Protein AF-A0A257USA6-F1 (afdb_monomer_lite)

Secondary structure (DSSP, 8-state):
------SSTT-HHHHHHHHHHHHHHHHHHHHHHHHHHHHHHHHHHHHH-B-S--SS---TTPPP-BGGGSHHHHHHHHHHHHHHHHHHHHHHHHHHHHHHHHH--HHHHHHHHHHHHHHHHHHHHHHHHHHHHHHHHHHHHHGGG-

Structure (mmCIF, N/CA/C/O backbone):
data_AF-A0A257USA6-F1
#
_entry.id   AF-A0A257USA6-F1
#
loop_
_atom_site.group_PDB
_atom_site.id
_atom_site.type_symbol
_atom_site.label_atom_id
_atom_site.label_alt_id
_atom_site.label_comp_id
_atom_site.label_asym_id
_atom_site.label_entity_id
_atom_site.label_seq_id
_atom_site.pdbx_PDB_ins_code
_atom_site.Cartn_x
_atom_site.Cartn_y
_atom_site.Cartn_z
_atom_site.occupancy
_atom_site.B_iso_or_equiv
_atom_site.auth_seq_id
_atom_site.auth_comp_id
_atom_site.auth_asym_id
_atom_site.auth_atom_id
_atom_site.pdbx_PDB_model_num
ATOM 1 N N . CYS A 1 1 ? -28.260 -26.021 10.332 1.00 75.88 1 CYS A N 1
ATOM 2 C CA . CYS A 1 1 ? -27.329 -25.059 10.956 1.00 75.88 1 CYS A CA 1
ATOM 3 C C . CYS A 1 1 ? -27.812 -24.714 12.358 1.00 75.88 1 CYS A C 1
ATOM 5 O O . CYS A 1 1 ? -28.991 -24.425 12.505 1.00 75.88 1 CYS A O 1
ATOM 7 N N . GLN A 1 2 ? -26.929 -24.757 13.358 1.00 87.50 2 GLN A N 1
ATOM 8 C CA . GLN A 1 2 ? -27.150 -24.184 14.693 1.00 87.50 2 GLN A CA 1
ATOM 9 C C . GLN A 1 2 ? -26.255 -22.948 14.838 1.00 87.50 2 GLN A C 1
ATOM 11 O O . GLN A 1 2 ? -25.133 -22.952 14.335 1.00 87.50 2 GLN A O 1
ATOM 16 N N . GLY A 1 3 ? -26.754 -21.899 15.490 1.00 91.81 3 GLY A N 1
ATOM 17 C CA . GLY A 1 3 ? -26.006 -20.679 15.788 1.00 91.81 3 GLY A CA 1
ATOM 18 C C . GLY A 1 3 ? -26.167 -20.304 17.258 1.00 91.81 3 GLY A C 1
ATOM 19 O O . GLY A 1 3 ? -27.199 -20.602 17.857 1.00 91.81 3 GLY A O 1
ATOM 20 N N . PHE A 1 4 ? -25.149 -19.658 17.825 1.00 92.94 4 PHE A N 1
ATOM 21 C CA . PHE A 1 4 ? -25.131 -19.205 19.216 1.00 92.94 4 PHE A CA 1
ATOM 22 C C . PHE A 1 4 ? -25.060 -17.680 19.268 1.00 92.94 4 PHE A C 1
ATOM 24 O O . PHE A 1 4 ? -24.371 -17.055 18.461 1.00 92.94 4 PHE A O 1
ATOM 31 N N . LEU A 1 5 ? -25.785 -17.082 20.213 1.00 93.06 5 LEU A N 1
ATOM 32 C CA . LEU A 1 5 ? -25.784 -15.638 20.414 1.00 93.06 5 LEU A CA 1
ATOM 33 C C . LEU A 1 5 ? -24.435 -15.193 20.993 1.00 93.06 5 LEU A C 1
ATOM 35 O O . LEU A 1 5 ? -24.033 -15.651 22.061 1.00 93.06 5 LEU A O 1
ATOM 39 N N . LEU A 1 6 ? -23.765 -14.272 20.302 1.00 88.88 6 LEU A N 1
ATOM 40 C CA . LEU A 1 6 ? -22.566 -13.603 20.796 1.00 88.88 6 LEU A CA 1
ATOM 41 C C . LEU A 1 6 ? -22.964 -12.259 21.421 1.00 88.88 6 LEU A C 1
ATOM 43 O O . LEU A 1 6 ? -23.516 -11.395 20.742 1.00 88.88 6 LEU A O 1
ATOM 47 N N . GLY A 1 7 ? -22.681 -12.075 22.711 1.00 88.88 7 GLY A N 1
ATOM 48 C CA . GLY A 1 7 ? -23.026 -10.853 23.440 1.00 88.88 7 GLY A CA 1
ATOM 49 C C . GLY A 1 7 ? -24.508 -10.765 23.822 1.00 88.88 7 GLY A C 1
ATOM 50 O O . GLY A 1 7 ? -25.119 -11.757 24.213 1.00 88.88 7 GLY A O 1
ATOM 51 N N . LYS A 1 8 ? -25.079 -9.554 23.775 1.00 90.44 8 LYS A N 1
ATOM 52 C CA . LYS A 1 8 ? -26.474 -9.296 24.174 1.00 90.44 8 LYS A CA 1
ATOM 53 C C . LYS A 1 8 ? -27.438 -9.446 23.001 1.00 90.44 8 LYS A C 1
ATOM 55 O O . LYS A 1 8 ? -27.099 -9.157 21.852 1.00 90.44 8 LYS A O 1
ATOM 60 N N . GLU A 1 9 ? -28.673 -9.836 23.307 1.00 92.62 9 GLU A N 1
ATOM 61 C CA . GLU A 1 9 ? -29.740 -9.893 22.310 1.00 92.62 9 GLU A CA 1
ATOM 62 C C . GLU A 1 9 ? -29.932 -8.512 21.660 1.00 92.62 9 GLU A C 1
ATOM 64 O O . GLU A 1 9 ? -29.865 -7.483 22.334 1.00 92.62 9 GLU A O 1
ATOM 69 N N . ARG A 1 10 ? -30.143 -8.488 20.336 1.00 88.75 10 ARG A N 1
ATOM 70 C CA . ARG A 1 10 ? -30.323 -7.266 19.522 1.00 88.75 10 ARG A CA 1
ATOM 71 C C . ARG A 1 10 ? -29.112 -6.317 19.475 1.00 88.75 10 ARG A C 1
ATOM 73 O O . ARG A 1 10 ? -29.234 -5.219 18.944 1.00 88.75 10 ARG A O 1
ATOM 80 N N . ALA A 1 11 ? -27.933 -6.744 19.936 1.00 89.06 11 ALA A N 1
ATOM 81 C CA . ALA A 1 11 ? -26.697 -5.949 19.888 1.00 89.06 11 ALA A CA 1
ATOM 82 C C . ALA A 1 11 ? -25.758 -6.297 18.710 1.00 89.06 11 ALA A C 1
ATOM 84 O O . ALA A 1 11 ? -24.621 -5.829 18.666 1.00 89.06 11 ALA A O 1
ATOM 85 N N . GLY A 1 12 ? -26.213 -7.106 17.745 1.00 88.06 12 GLY A N 1
ATOM 86 C CA . GLY A 1 12 ? -25.354 -7.649 16.683 1.00 88.06 12 GLY A CA 1
ATOM 87 C C . GLY A 1 12 ? -24.658 -6.588 15.825 1.00 88.06 12 GLY A C 1
ATOM 88 O O . GLY A 1 12 ? -23.470 -6.713 15.548 1.00 88.06 12 GLY A O 1
ATOM 89 N N . LEU A 1 13 ? -25.361 -5.511 15.457 1.00 86.81 13 LEU A N 1
ATOM 90 C CA . LEU A 1 13 ? -24.789 -4.457 14.612 1.00 86.81 13 LEU A CA 1
ATOM 91 C C . LEU A 1 13 ? -23.628 -3.729 15.309 1.00 86.81 13 LEU A C 1
ATOM 93 O O . LEU A 1 13 ? -22.603 -3.467 14.686 1.00 86.81 13 LEU A O 1
ATOM 97 N N . LEU A 1 14 ? -23.766 -3.455 16.609 1.00 84.25 14 LEU A N 1
ATOM 98 C CA . LEU A 1 14 ? -22.732 -2.792 17.407 1.00 84.25 14 LEU A CA 1
ATOM 99 C C . LEU A 1 14 ? -21.453 -3.642 17.470 1.00 84.25 14 LEU A C 1
ATOM 101 O O . LEU A 1 14 ? -20.355 -3.133 17.257 1.00 84.25 14 LEU A O 1
ATOM 105 N N . LEU A 1 15 ? -21.611 -4.949 17.699 1.00 84.06 15 LEU A N 1
ATOM 106 C CA . LEU A 1 15 ? -20.503 -5.908 17.712 1.00 84.06 15 LEU A CA 1
ATOM 107 C C . LEU A 1 15 ? -19.838 -6.017 16.331 1.00 84.06 15 LEU A C 1
ATOM 109 O O . LEU A 1 15 ? -18.612 -6.030 16.232 1.00 84.06 15 LEU A O 1
ATOM 113 N N . MET A 1 16 ? -20.626 -6.020 15.250 1.00 84.81 16 MET A N 1
ATOM 114 C CA . MET A 1 16 ? -20.086 -6.028 13.886 1.00 84.81 16 MET A CA 1
ATOM 115 C C . MET A 1 16 ? -19.275 -4.771 13.561 1.00 84.81 16 MET A C 1
ATOM 117 O O . MET A 1 16 ? -18.263 -4.874 12.870 1.00 84.81 16 MET A O 1
ATOM 121 N N . PHE A 1 17 ? -19.677 -3.590 14.042 1.00 79.38 17 PHE A N 1
ATOM 122 C CA . PHE A 1 17 ? -18.948 -2.349 13.760 1.00 79.38 17 PHE A CA 1
ATOM 123 C C . PHE A 1 17 ? -17.520 -2.361 14.311 1.00 79.38 17 PHE A C 1
ATOM 125 O O . PHE A 1 17 ? -16.607 -1.900 13.625 1.00 79.38 17 PHE A O 1
ATOM 132 N N . GLN A 1 18 ? -17.309 -2.954 15.489 1.00 77.56 18 GLN A N 1
ATOM 133 C CA . GLN A 1 18 ? -15.966 -3.126 16.051 1.00 77.56 18 GLN A CA 1
ATOM 134 C C . GLN A 1 18 ? -15.089 -3.992 15.140 1.00 77.56 18 GLN A C 1
ATOM 136 O O . GLN A 1 18 ? -13.970 -3.607 14.805 1.00 77.56 18 GLN A O 1
ATOM 141 N N . MET A 1 19 ? -15.626 -5.116 14.657 1.00 83.44 19 MET A N 1
ATOM 142 C CA . MET A 1 19 ? -14.915 -5.991 13.719 1.00 83.44 19 MET A CA 1
ATOM 143 C C . MET A 1 19 ? -14.680 -5.319 12.359 1.00 83.44 19 MET A C 1
ATOM 145 O O . MET A 1 19 ? -13.689 -5.590 11.683 1.00 83.44 19 MET A O 1
ATOM 149 N N . MET A 1 20 ? -15.570 -4.413 11.949 1.00 87.94 20 MET A N 1
ATOM 150 C CA . MET A 1 20 ? -15.490 -3.775 10.641 1.00 87.94 20 MET A CA 1
ATOM 151 C C . MET A 1 20 ? -14.342 -2.779 10.507 1.00 87.94 20 MET A C 1
ATOM 153 O O . MET A 1 20 ? -13.789 -2.662 9.415 1.00 87.94 20 MET A O 1
ATOM 157 N N . ASN A 1 21 ? -13.957 -2.079 11.574 1.00 85.00 21 ASN A N 1
ATOM 158 C CA . ASN A 1 21 ? -12.811 -1.169 11.515 1.00 85.00 21 ASN A CA 1
ATOM 159 C C . ASN A 1 21 ? -11.501 -1.932 11.284 1.00 85.00 21 ASN A C 1
ATOM 161 O O . ASN A 1 21 ? -10.732 -1.554 10.399 1.00 85.00 21 ASN A O 1
ATOM 165 N N . ALA A 1 22 ? -11.308 -3.049 11.993 1.00 86.81 22 ALA A N 1
ATOM 166 C CA . ALA A 1 22 ? -10.176 -3.946 11.773 1.00 86.81 22 ALA A CA 1
ATOM 167 C C . ALA A 1 22 ? -10.186 -4.512 10.344 1.00 86.81 22 ALA A C 1
ATOM 169 O O . ALA A 1 22 ? -9.221 -4.340 9.605 1.00 86.81 22 ALA A O 1
ATOM 170 N N . ALA A 1 23 ? -11.319 -5.063 9.897 1.00 92.44 23 ALA A N 1
ATOM 171 C CA . ALA A 1 23 ? -11.436 -5.631 8.555 1.00 92.44 23 ALA A CA 1
ATOM 172 C C . ALA A 1 23 ? -11.186 -4.598 7.434 1.00 92.44 23 ALA A C 1
ATOM 174 O O . ALA A 1 23 ? -10.564 -4.909 6.420 1.00 92.44 23 ALA A O 1
ATOM 175 N N . ARG A 1 24 ? -11.640 -3.344 7.593 1.00 94.31 24 ARG A N 1
ATOM 176 C CA . ARG A 1 24 ? -11.360 -2.261 6.628 1.00 94.31 24 ARG A CA 1
ATOM 177 C C . ARG A 1 24 ? -9.870 -1.963 6.535 1.00 94.31 24 ARG A C 1
ATOM 179 O O . ARG A 1 24 ? -9.350 -1.812 5.429 1.00 94.31 24 ARG A O 1
ATOM 186 N N . TYR A 1 25 ? -9.208 -1.873 7.683 1.00 95.38 25 TYR A N 1
ATOM 187 C CA . TYR A 1 25 ? -7.776 -1.638 7.744 1.00 95.38 25 TYR A CA 1
ATOM 188 C C . TYR A 1 25 ? -6.994 -2.785 7.098 1.00 95.38 25 TYR A C 1
ATOM 190 O O . TYR A 1 25 ? -6.187 -2.534 6.206 1.00 95.38 25 TYR A O 1
ATOM 198 N N . GLU A 1 26 ? -7.306 -4.033 7.451 1.00 95.44 26 GLU A N 1
ATOM 199 C CA . GLU A 1 26 ? -6.664 -5.226 6.888 1.00 95.44 26 GLU A CA 1
ATOM 200 C C . GLU A 1 26 ? -6.786 -5.290 5.363 1.00 95.44 26 GLU A C 1
ATOM 202 O O . GLU A 1 26 ? -5.787 -5.481 4.671 1.00 95.44 26 GLU A O 1
ATOM 207 N N . VAL A 1 27 ? -7.982 -5.055 4.813 1.00 96.19 27 VAL A N 1
A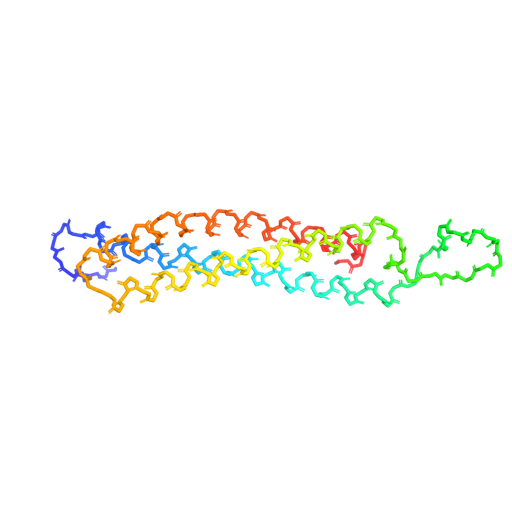TOM 208 C CA . VAL A 1 27 ? -8.190 -5.022 3.354 1.00 96.19 27 VAL A CA 1
ATOM 209 C C . VAL A 1 27 ? -7.390 -3.888 2.699 1.00 96.19 27 VAL A C 1
ATOM 211 O O . VAL A 1 27 ? -6.861 -4.053 1.599 1.00 96.19 27 VAL A O 1
ATOM 214 N N . GLY A 1 28 ? -7.254 -2.737 3.365 1.00 96.88 28 GLY A N 1
ATOM 215 C CA . GLY A 1 28 ? -6.381 -1.656 2.903 1.00 96.88 28 GLY A CA 1
ATOM 216 C C . GLY A 1 28 ? -4.905 -2.071 2.857 1.00 96.88 28 GLY A C 1
ATOM 217 O O . GLY A 1 28 ? -4.223 -1.832 1.860 1.00 96.88 28 GLY A O 1
ATOM 218 N N . VAL A 1 29 ? -4.425 -2.747 3.904 1.00 97.56 29 VAL A N 1
ATOM 219 C CA . VAL A 1 29 ? -3.049 -3.263 3.993 1.00 97.56 29 VAL A CA 1
ATOM 220 C C . VAL A 1 29 ? -2.778 -4.335 2.934 1.00 97.56 29 VAL A C 1
ATOM 222 O O . VAL A 1 29 ? -1.703 -4.337 2.338 1.00 97.56 29 VAL A O 1
ATOM 225 N N . GLN A 1 30 ? -3.748 -5.200 2.630 1.00 97.69 30 GLN A N 1
ATOM 226 C CA . GLN A 1 30 ? -3.633 -6.175 1.538 1.00 97.69 30 GLN A CA 1
ATOM 227 C C . GLN A 1 30 ? -3.416 -5.486 0.183 1.00 97.69 3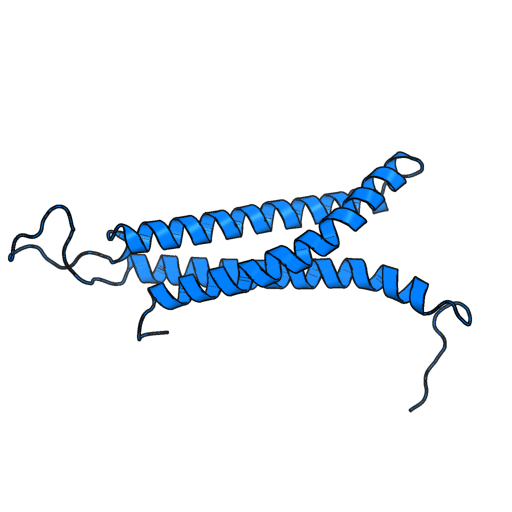0 GLN A C 1
ATOM 229 O O . GLN A 1 30 ? -2.515 -5.874 -0.561 1.00 97.69 30 GLN A O 1
ATOM 234 N N . GLY A 1 31 ? -4.178 -4.423 -0.111 1.00 97.25 31 GLY A N 1
ATOM 235 C CA . GLY A 1 31 ? -3.997 -3.619 -1.326 1.00 97.25 31 GLY A CA 1
ATOM 236 C C . GLY A 1 31 ? -2.593 -3.012 -1.433 1.00 97.25 31 GLY A C 1
ATOM 237 O O . GLY A 1 31 ? -1.948 -3.114 -2.477 1.00 97.25 31 GLY A O 1
ATOM 238 N N . LEU A 1 32 ? -2.075 -2.465 -0.329 1.00 98.06 32 LEU A N 1
ATOM 239 C CA . LEU A 1 32 ? -0.689 -1.991 -0.237 1.00 98.06 32 LEU A CA 1
ATOM 240 C C . LEU A 1 32 ? 0.328 -3.121 -0.478 1.00 98.06 32 LEU A C 1
ATOM 242 O O . LEU A 1 32 ? 1.318 -2.915 -1.182 1.00 98.06 32 LEU A O 1
ATOM 246 N N . GLY A 1 33 ? 0.111 -4.297 0.114 1.00 97.88 33 GLY A N 1
ATOM 247 C CA . GLY A 1 33 ? 1.003 -5.449 -0.025 1.00 97.88 33 GLY A CA 1
ATOM 248 C C . GLY A 1 33 ? 1.153 -5.886 -1.481 1.00 97.88 33 GLY A C 1
ATOM 249 O O . GLY A 1 33 ? 2.275 -6.010 -1.975 1.00 97.88 33 GLY A O 1
ATOM 250 N N . ILE A 1 34 ? 0.027 -6.025 -2.184 1.00 97.50 34 ILE A N 1
ATOM 251 C CA . ILE A 1 34 ? -0.015 -6.391 -3.606 1.00 97.50 34 ILE A CA 1
ATOM 252 C C . ILE A 1 34 ? 0.704 -5.336 -4.457 1.00 97.50 34 ILE A C 1
ATOM 254 O O . ILE A 1 34 ? 1.574 -5.675 -5.259 1.00 97.50 34 ILE A O 1
ATOM 258 N N . ALA A 1 35 ? 0.410 -4.054 -4.233 1.00 98.00 35 ALA A N 1
ATOM 259 C CA . ALA A 1 35 ? 1.037 -2.952 -4.958 1.00 98.00 35 ALA A CA 1
ATOM 260 C C . ALA A 1 35 ? 2.557 -2.907 -4.764 1.00 98.00 35 ALA A C 1
ATOM 262 O O . ALA A 1 35 ? 3.313 -2.707 -5.713 1.00 98.00 35 ALA A O 1
ATOM 263 N N . SER A 1 36 ? 3.017 -3.112 -3.525 1.00 98.19 36 SER A N 1
ATOM 264 C CA . SER A 1 36 ? 4.440 -3.121 -3.197 1.00 98.19 36 SER A CA 1
ATOM 265 C C . SER A 1 36 ? 5.165 -4.280 -3.875 1.00 98.19 36 SER A C 1
ATOM 267 O O . SER A 1 36 ? 6.263 -4.078 -4.390 1.00 98.19 36 SER A O 1
ATOM 269 N N . ALA A 1 37 ? 4.572 -5.476 -3.881 1.00 98.00 37 ALA A N 1
ATOM 270 C CA . ALA A 1 37 ? 5.147 -6.639 -4.549 1.00 98.00 37 ALA A CA 1
ATOM 271 C C . ALA A 1 37 ? 5.212 -6.433 -6.071 1.00 98.00 37 ALA A C 1
ATOM 273 O O . ALA A 1 37 ? 6.267 -6.633 -6.672 1.00 98.00 37 ALA A O 1
ATOM 274 N N . ALA A 1 38 ? 4.122 -5.951 -6.676 1.00 97.25 38 ALA A N 1
ATOM 275 C CA . ALA A 1 38 ? 4.054 -5.670 -8.107 1.00 97.25 38 ALA A CA 1
ATOM 276 C C . ALA A 1 38 ? 5.098 -4.623 -8.534 1.00 97.25 38 ALA A C 1
ATOM 278 O O . ALA A 1 38 ? 5.844 -4.844 -9.485 1.00 97.25 38 ALA A O 1
ATOM 279 N N . HIS A 1 39 ? 5.223 -3.527 -7.778 1.00 97.81 39 HIS A N 1
ATOM 280 C CA . HIS A 1 39 ? 6.235 -2.502 -8.029 1.00 97.81 39 HIS A CA 1
ATOM 281 C C . HIS A 1 39 ? 7.665 -3.060 -7.961 1.00 97.81 39 HIS A C 1
ATOM 283 O O . HIS A 1 39 ? 8.490 -2.758 -8.823 1.00 97.81 39 HIS A O 1
ATOM 289 N N . GLN A 1 40 ? 7.977 -3.876 -6.948 1.00 97.81 40 GLN A N 1
ATOM 290 C CA . GLN A 1 40 ? 9.307 -4.476 -6.802 1.00 97.81 40 GLN A CA 1
ATOM 291 C C . GLN A 1 40 ? 9.634 -5.424 -7.960 1.00 97.81 40 GLN A C 1
ATOM 293 O O . GLN A 1 40 ? 10.749 -5.377 -8.481 1.00 97.81 40 GLN A O 1
ATOM 298 N N . ALA A 1 41 ? 8.664 -6.232 -8.391 1.00 97.00 41 ALA A N 1
ATOM 299 C CA . ALA A 1 41 ? 8.819 -7.118 -9.537 1.00 97.00 41 ALA A CA 1
ATOM 300 C C . ALA A 1 41 ? 9.062 -6.322 -10.831 1.00 97.00 41 ALA A C 1
ATOM 302 O O . ALA A 1 41 ? 10.028 -6.591 -11.546 1.00 97.00 41 ALA A O 1
ATOM 303 N N . ALA A 1 42 ? 8.248 -5.296 -11.097 1.00 97.00 42 ALA A N 1
ATOM 304 C CA . ALA A 1 42 ? 8.399 -4.448 -12.278 1.00 97.00 42 ALA A CA 1
ATOM 305 C C . ALA A 1 42 ? 9.734 -3.686 -12.282 1.00 97.00 42 ALA A C 1
ATOM 307 O O . ALA A 1 42 ? 10.387 -3.569 -13.318 1.00 97.00 42 ALA A O 1
ATOM 308 N N . LEU A 1 43 ? 10.184 -3.204 -11.119 1.00 97.50 43 LEU A N 1
ATOM 309 C CA . LEU A 1 43 ? 11.478 -2.540 -10.976 1.00 97.50 43 LEU A CA 1
ATOM 310 C C . LEU A 1 43 ? 12.648 -3.484 -11.280 1.00 97.50 43 LEU A C 1
ATOM 312 O O . LEU A 1 43 ? 13.609 -3.064 -11.926 1.00 97.50 43 LEU A O 1
ATOM 316 N N . ALA A 1 44 ? 12.588 -4.731 -10.805 1.00 97.25 44 ALA A N 1
ATOM 317 C CA . ALA A 1 44 ? 13.605 -5.737 -11.096 1.00 97.25 44 ALA A CA 1
ATOM 318 C C . ALA A 1 44 ? 13.652 -6.043 -12.600 1.00 97.25 44 ALA A C 1
ATOM 320 O O . ALA A 1 44 ? 14.706 -5.904 -13.220 1.00 97.25 44 ALA A O 1
ATOM 321 N N . TYR A 1 45 ? 12.496 -6.323 -13.207 1.00 96.81 45 TYR A N 1
ATOM 322 C CA . TYR A 1 45 ? 12.390 -6.583 -14.643 1.00 96.81 45 TYR A CA 1
ATOM 323 C C . TYR A 1 45 ? 12.910 -5.417 -15.492 1.00 96.81 45 TYR A C 1
ATOM 325 O O . TYR A 1 45 ? 13.692 -5.615 -16.423 1.00 96.81 45 TYR A O 1
ATOM 333 N N . ALA A 1 46 ? 12.557 -4.179 -15.134 1.00 96.38 46 ALA A N 1
ATOM 334 C CA . ALA A 1 46 ? 12.966 -2.998 -15.885 1.00 96.38 46 ALA A CA 1
ATOM 335 C C . ALA A 1 46 ? 14.485 -2.763 -15.908 1.00 96.38 46 ALA A C 1
ATOM 337 O O . ALA A 1 46 ? 14.994 -2.123 -16.832 1.00 96.38 46 ALA A O 1
ATOM 338 N N . ARG A 1 47 ? 15.210 -3.258 -14.896 1.00 96.00 47 ARG A N 1
ATOM 339 C CA . ARG A 1 47 ? 16.675 -3.159 -14.812 1.00 96.00 47 ARG A CA 1
ATOM 340 C C . ARG A 1 47 ? 17.392 -4.178 -15.689 1.00 96.00 47 ARG A C 1
ATOM 342 O O . ARG A 1 47 ? 18.500 -3.899 -16.133 1.00 96.00 47 ARG A O 1
ATOM 349 N N . GLU A 1 48 ? 16.779 -5.331 -15.927 1.00 95.06 48 GLU A N 1
ATOM 350 C CA . GLU A 1 48 ? 17.398 -6.445 -16.653 1.00 95.06 48 GLU A CA 1
ATOM 351 C C . GLU A 1 48 ? 16.984 -6.483 -18.129 1.00 95.06 48 GLU A C 1
ATOM 353 O O . GLU A 1 48 ? 17.761 -6.892 -18.992 1.00 95.06 48 GLU A O 1
ATOM 358 N N . ARG A 1 49 ? 15.767 -6.031 -18.451 1.00 94.31 49 ARG A N 1
ATOM 359 C CA . ARG A 1 49 ? 15.238 -6.067 -19.814 1.00 94.31 49 ARG A CA 1
ATOM 360 C C . ARG A 1 49 ? 15.919 -5.030 -20.708 1.00 94.31 49 ARG A C 1
ATOM 362 O O . ARG A 1 49 ? 15.673 -3.835 -20.569 1.00 94.31 49 ARG A O 1
ATOM 369 N N . LEU A 1 50 ? 16.699 -5.496 -21.683 1.00 93.56 50 LEU A N 1
ATOM 370 C CA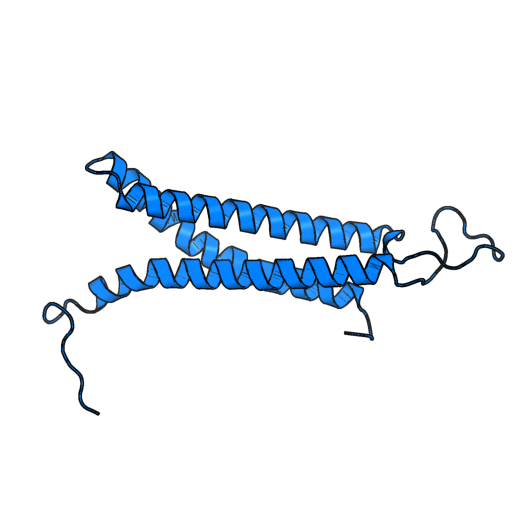 . LEU A 1 50 ? 17.299 -4.671 -22.737 1.00 93.56 50 LEU A CA 1
ATOM 371 C C . LEU A 1 50 ? 16.339 -4.526 -23.926 1.00 93.56 50 LEU A C 1
ATOM 373 O O . LEU A 1 50 ? 15.955 -5.521 -24.540 1.00 93.56 50 LEU A O 1
ATOM 377 N N . GLN A 1 51 ? 15.940 -3.297 -24.262 1.00 91.31 51 GLN A N 1
ATOM 378 C CA . GLN A 1 51 ? 15.085 -3.027 -25.420 1.00 91.31 51 GLN A CA 1
ATOM 379 C C . GLN A 1 51 ? 15.175 -1.570 -25.882 1.00 91.31 51 GLN A C 1
ATOM 381 O O . GLN A 1 51 ? 15.095 -0.628 -25.094 1.00 91.31 51 GLN A O 1
ATOM 386 N N . GLY A 1 52 ? 15.246 -1.386 -27.202 1.00 88.69 52 GLY A N 1
ATOM 387 C CA . GLY A 1 52 ? 15.350 -0.065 -27.820 1.00 88.69 52 GLY A CA 1
ATOM 388 C C . GLY A 1 52 ? 16.719 0.585 -27.609 1.00 88.69 52 GLY A C 1
ATOM 389 O O . GLY A 1 52 ? 17.631 -0.015 -27.049 1.00 88.69 52 GLY A O 1
ATOM 390 N N . ARG A 1 53 ? 16.868 1.818 -28.096 1.00 89.31 53 ARG A N 1
ATOM 391 C CA . ARG A 1 53 ? 18.091 2.624 -27.954 1.00 89.31 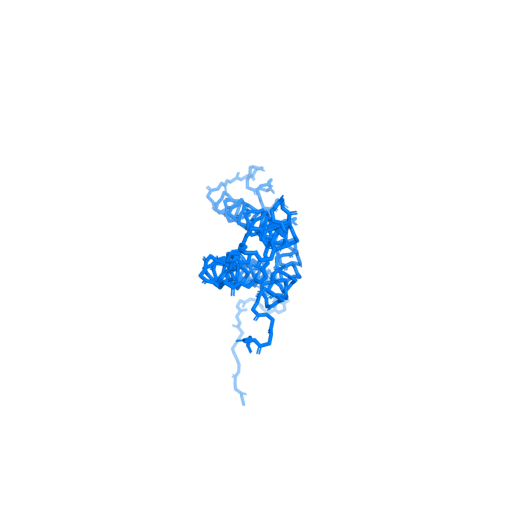53 ARG A CA 1
ATOM 392 C C . ARG A 1 53 ? 17.851 3.780 -26.998 1.00 89.31 53 ARG A C 1
ATOM 394 O O . ARG A 1 53 ? 16.712 4.216 -26.829 1.00 89.31 53 ARG A O 1
ATOM 401 N N . SER A 1 54 ? 18.928 4.303 -26.424 1.00 86.06 54 SER A N 1
ATOM 402 C CA . SER A 1 54 ? 18.860 5.492 -25.578 1.00 86.06 54 SER A CA 1
ATOM 403 C C . SER A 1 54 ? 18.243 6.677 -26.328 1.00 86.06 54 SER A C 1
ATOM 405 O O . SER A 1 54 ? 18.509 6.898 -27.513 1.00 86.06 54 SER A O 1
ATOM 407 N N . MET A 1 55 ? 17.432 7.482 -25.636 1.00 82.19 55 MET A N 1
ATOM 408 C CA . MET A 1 55 ? 16.831 8.670 -26.246 1.00 82.19 55 MET A CA 1
ATOM 409 C C . MET A 1 55 ? 17.858 9.755 -26.579 1.00 82.19 55 MET A C 1
ATOM 411 O O . MET A 1 55 ? 17.622 10.508 -27.525 1.00 82.19 55 MET A O 1
ATOM 415 N N . THR A 1 56 ? 18.965 9.827 -25.832 1.00 83.62 56 THR A N 1
ATOM 416 C CA . THR A 1 56 ? 20.039 10.818 -26.008 1.00 83.62 56 THR A CA 1
ATOM 417 C C . THR A 1 56 ? 21.073 10.402 -27.049 1.00 83.62 56 THR A C 1
ATOM 419 O O . THR A 1 56 ? 21.674 11.274 -27.667 1.00 83.62 56 THR A O 1
ATOM 422 N N . ASN A 1 57 ? 21.257 9.100 -27.291 1.00 77.38 57 ASN A N 1
ATOM 423 C CA . ASN A 1 57 ? 22.155 8.594 -28.327 1.00 77.38 57 ASN A CA 1
ATOM 424 C C . ASN A 1 57 ? 21.452 7.556 -29.216 1.00 77.38 57 ASN A C 1
ATOM 426 O O . ASN A 1 57 ? 21.405 6.361 -28.911 1.00 77.38 57 ASN A O 1
ATOM 430 N N . ARG A 1 58 ? 20.904 8.047 -30.333 1.00 76.69 58 ARG A N 1
ATOM 431 C CA . ARG A 1 58 ? 20.107 7.273 -31.301 1.00 76.69 58 ARG A CA 1
ATOM 432 C C . ARG A 1 58 ? 20.917 6.758 -32.489 1.00 76.69 58 ARG A C 1
ATOM 434 O O . ARG A 1 58 ? 20.321 6.309 -33.472 1.00 76.69 58 ARG A O 1
ATOM 441 N N . GLU A 1 59 ? 22.242 6.855 -32.433 1.00 80.75 59 GLU A N 1
ATOM 442 C CA . GLU A 1 59 ? 23.092 6.398 -33.525 1.00 80.75 59 GLU A CA 1
ATOM 443 C C . GLU A 1 59 ? 22.825 4.919 -33.851 1.00 80.75 59 GLU A C 1
ATOM 445 O O . GLU A 1 59 ? 22.583 4.111 -32.955 1.00 80.75 59 GLU A O 1
ATOM 450 N N . PRO A 1 60 ? 22.870 4.509 -35.129 1.00 72.81 60 PRO A N 1
ATOM 451 C CA . PRO A 1 60 ? 22.579 3.128 -35.508 1.00 72.81 60 PRO A CA 1
ATOM 452 C C . PRO A 1 60 ? 23.497 2.087 -34.853 1.00 72.81 60 PRO A C 1
ATOM 454 O O . PRO A 1 60 ? 23.105 0.926 -34.741 1.00 72.81 60 PRO A O 1
ATOM 457 N N . GLN A 1 61 ? 24.695 2.506 -34.435 1.00 75.19 61 GLN A N 1
ATOM 458 C CA . GLN A 1 61 ? 25.714 1.646 -33.839 1.00 75.19 61 GLN A CA 1
ATOM 459 C C . GLN A 1 61 ? 25.581 1.488 -32.317 1.00 75.19 61 GLN A C 1
ATOM 461 O O . GLN A 1 61 ? 26.284 0.659 -31.742 1.00 75.19 61 GLN A O 1
ATOM 466 N N . THR A 1 62 ? 24.693 2.234 -31.647 1.00 76.62 62 THR A N 1
ATOM 467 C CA . THR A 1 62 ? 24.488 2.045 -30.207 1.00 76.62 62 THR A CA 1
ATOM 468 C C . THR A 1 62 ? 23.694 0.774 -29.918 1.00 76.62 62 THR A C 1
ATOM 470 O O . THR A 1 62 ? 22.696 0.461 -30.580 1.00 76.62 62 THR A O 1
ATOM 473 N N . GLY A 1 63 ? 24.174 0.026 -28.919 1.00 84.81 63 GLY A N 1
ATOM 474 C CA . GLY A 1 63 ? 23.530 -1.182 -28.413 1.00 84.81 63 GLY A CA 1
ATOM 475 C C . GLY A 1 63 ? 22.189 -0.901 -27.732 1.00 84.81 63 GLY A C 1
ATOM 476 O O . GLY A 1 63 ? 21.788 0.249 -27.538 1.00 84.81 63 GLY A O 1
ATOM 477 N N . GLN A 1 64 ? 21.485 -1.975 -27.375 1.00 89.38 64 GLN A N 1
ATOM 478 C CA . GLN A 1 64 ? 20.239 -1.858 -26.625 1.00 89.38 64 GLN A CA 1
ATOM 479 C C . GLN A 1 64 ? 20.503 -1.393 -25.190 1.00 89.38 64 GLN A C 1
ATOM 481 O O . GLN A 1 64 ? 21.495 -1.789 -24.581 1.00 89.38 64 GLN A O 1
ATOM 486 N N . VAL A 1 65 ? 19.595 -0.582 -24.654 1.00 92.62 65 VAL A N 1
ATOM 487 C CA . VAL A 1 65 ? 19.634 -0.118 -23.258 1.00 92.62 65 VAL A CA 1
ATOM 488 C C . VAL A 1 65 ? 18.566 -0.806 -22.421 1.00 92.62 65 VAL A C 1
ATOM 490 O O . VAL A 1 65 ? 17.572 -1.302 -22.960 1.00 92.62 65 VAL A O 1
ATOM 493 N N . ALA A 1 66 ? 18.759 -0.829 -21.102 1.00 94.56 66 ALA A N 1
ATOM 494 C CA . ALA A 1 66 ? 17.743 -1.329 -20.186 1.00 94.56 66 ALA A CA 1
ATOM 495 C C . ALA A 1 66 ? 16.490 -0.448 -20.255 1.00 94.56 66 ALA A C 1
ATOM 497 O O . ALA A 1 66 ? 16.592 0.776 -20.367 1.00 94.56 66 ALA A O 1
ATOM 498 N N . ILE A 1 67 ? 15.298 -1.041 -20.160 1.00 95.19 67 ILE A N 1
ATOM 499 C CA . ILE A 1 67 ? 14.059 -0.270 -20.325 1.00 95.19 67 ILE A CA 1
ATOM 500 C C . ILE A 1 67 ? 13.863 0.783 -19.232 1.00 95.19 67 ILE A C 1
ATOM 502 O O . ILE A 1 67 ? 13.207 1.793 -19.477 1.00 95.19 67 ILE A O 1
ATOM 506 N N . ILE A 1 68 ? 14.494 0.612 -18.064 1.00 95.44 68 ILE A N 1
ATOM 507 C CA . ILE A 1 68 ? 14.548 1.633 -17.010 1.00 95.44 68 ILE A CA 1
ATOM 508 C C . ILE A 1 68 ? 15.243 2.931 -17.450 1.00 95.44 68 ILE A C 1
ATOM 510 O O . ILE A 1 68 ? 15.131 3.934 -16.758 1.00 95.44 68 ILE A O 1
ATOM 514 N N . GLU A 1 69 ? 15.966 2.967 -18.568 1.00 93.06 69 GLU A N 1
ATOM 515 C CA . GLU A 1 69 ? 16.524 4.216 -19.096 1.00 93.06 69 GLU A CA 1
ATOM 516 C C . GLU A 1 69 ? 15.482 5.057 -19.844 1.00 93.06 69 GLU A C 1
ATOM 518 O O . GLU A 1 69 ? 15.652 6.273 -19.975 1.00 93.06 69 GLU A O 1
ATOM 523 N N . HIS A 1 70 ? 14.375 4.450 -20.282 1.00 93.62 70 HIS A N 1
ATOM 524 C CA . HIS A 1 70 ? 13.325 5.162 -21.001 1.00 93.62 70 HIS A CA 1
ATOM 525 C C . HIS A 1 70 ? 12.530 6.072 -20.049 1.00 93.62 70 HIS A C 1
ATOM 527 O O . HIS A 1 70 ? 12.036 5.607 -19.018 1.00 93.62 70 HIS A O 1
ATOM 533 N N . PRO A 1 71 ? 12.348 7.365 -20.384 1.00 94.38 71 PRO A N 1
ATOM 534 C CA . PRO A 1 71 ? 11.634 8.327 -19.548 1.00 94.38 71 PRO A CA 1
ATOM 535 C C . PRO A 1 71 ? 10.239 7.889 -19.103 1.00 94.38 71 PRO A C 1
ATOM 537 O O . PRO A 1 71 ? 9.869 8.156 -17.962 1.00 94.38 71 PRO A O 1
ATOM 540 N N . ASP A 1 72 ? 9.477 7.209 -19.961 1.00 94.25 72 ASP A N 1
ATOM 541 C CA . ASP A 1 72 ? 8.121 6.782 -19.608 1.00 94.25 72 ASP A CA 1
ATOM 542 C C . ASP A 1 72 ? 8.113 5.630 -18.590 1.00 94.25 72 ASP A C 1
ATOM 544 O O . ASP A 1 72 ? 7.395 5.692 -17.593 1.00 94.25 72 ASP A O 1
ATOM 548 N N . VAL A 1 73 ? 9.013 4.651 -18.748 1.00 95.69 73 VAL A N 1
ATOM 549 C CA . VAL A 1 73 ? 9.213 3.568 -17.769 1.00 95.69 73 VAL A CA 1
ATOM 550 C C . VAL A 1 73 ? 9.669 4.140 -16.427 1.00 95.69 73 VAL A C 1
ATOM 552 O O . VAL A 1 73 ? 9.127 3.785 -15.380 1.00 95.69 73 VAL A O 1
ATOM 555 N N . ARG A 1 74 ? 10.613 5.092 -16.434 1.00 95.88 74 ARG A N 1
ATOM 556 C CA . ARG A 1 74 ? 11.050 5.787 -15.209 1.00 95.88 74 ARG A CA 1
ATOM 557 C C . ARG A 1 74 ? 9.909 6.538 -14.546 1.00 95.88 74 ARG A C 1
ATOM 559 O O . ARG A 1 74 ? 9.771 6.466 -13.328 1.00 95.88 74 ARG A O 1
ATOM 566 N N . ARG A 1 75 ? 9.104 7.257 -15.332 1.00 97.06 75 ARG A N 1
ATOM 567 C CA . ARG A 1 75 ? 7.927 7.980 -14.845 1.00 97.06 75 ARG A CA 1
ATOM 568 C C . ARG A 1 75 ? 6.949 7.016 -14.176 1.00 97.06 75 ARG A C 1
ATOM 570 O O . ARG A 1 75 ? 6.549 7.280 -13.046 1.00 97.06 75 ARG A O 1
ATOM 577 N N . SER A 1 76 ? 6.618 5.902 -14.830 1.00 97.06 76 SER A N 1
ATOM 578 C CA . SER A 1 76 ? 5.717 4.883 -14.279 1.00 97.06 76 SER A CA 1
ATOM 579 C C . SER A 1 76 ? 6.263 4.293 -12.974 1.00 97.06 76 SER A C 1
ATOM 581 O O . SER A 1 76 ? 5.583 4.336 -11.949 1.00 97.06 76 SER A O 1
ATOM 583 N N . LEU A 1 77 ? 7.529 3.858 -12.945 1.00 97.62 77 LEU A N 1
ATOM 584 C CA . LEU A 1 77 ? 8.165 3.308 -11.739 1.00 97.62 77 LEU A CA 1
ATOM 585 C C . LEU A 1 77 ? 8.220 4.309 -10.577 1.00 97.62 77 LEU A C 1
ATOM 587 O O . LEU A 1 77 ? 7.999 3.929 -9.426 1.00 97.62 77 LEU A O 1
ATOM 591 N N . LEU A 1 78 ? 8.499 5.586 -10.858 1.00 97.94 78 LEU A N 1
ATOM 592 C CA . LEU A 1 78 ? 8.488 6.643 -9.844 1.00 97.94 78 LEU A CA 1
ATOM 593 C C . LEU A 1 78 ? 7.083 6.860 -9.277 1.00 97.94 78 LEU A C 1
ATOM 595 O O . LEU A 1 78 ? 6.936 6.966 -8.060 1.00 97.94 78 LEU A O 1
ATOM 599 N N . MET A 1 79 ? 6.058 6.873 -10.133 1.00 97.62 79 MET A N 1
ATOM 600 C CA . MET A 1 79 ? 4.666 6.986 -9.695 1.00 97.62 79 MET A CA 1
ATOM 601 C C . MET A 1 79 ? 4.266 5.800 -8.817 1.00 97.62 79 MET A C 1
ATOM 603 O O . MET A 1 79 ? 3.773 6.006 -7.709 1.00 97.62 79 MET A O 1
ATOM 607 N N . GLN A 1 80 ? 4.541 4.569 -9.255 1.00 97.94 80 GLN A N 1
ATOM 608 C CA . GLN A 1 80 ? 4.281 3.360 -8.467 1.00 97.94 80 GLN A CA 1
ATOM 609 C C . GLN A 1 80 ? 4.939 3.437 -7.082 1.00 97.94 80 GLN A C 1
ATOM 611 O O . GLN A 1 80 ? 4.275 3.229 -6.066 1.00 97.94 80 GLN A O 1
ATOM 616 N N . SER A 1 81 ? 6.223 3.809 -7.028 1.00 98.12 81 SER A N 1
ATOM 617 C CA . SER A 1 81 ? 6.967 3.955 -5.774 1.00 98.12 81 SER A CA 1
ATOM 618 C C . SER A 1 81 ? 6.348 5.009 -4.852 1.00 98.12 81 SER A C 1
ATOM 620 O O . SER A 1 81 ? 6.159 4.751 -3.662 1.00 98.12 81 SER A O 1
ATOM 622 N N . ALA A 1 82 ? 5.970 6.171 -5.395 1.00 98.12 82 ALA A N 1
ATOM 623 C CA . ALA A 1 82 ? 5.346 7.246 -4.629 1.00 98.12 82 ALA A CA 1
ATOM 624 C C . ALA A 1 82 ? 4.019 6.803 -3.994 1.00 98.12 82 ALA A C 1
ATOM 626 O O . ALA A 1 82 ? 3.813 7.012 -2.797 1.00 98.12 82 ALA A O 1
ATOM 627 N N . TYR A 1 83 ? 3.147 6.129 -4.753 1.00 98.00 83 TYR A N 1
ATOM 628 C CA . TYR A 1 83 ? 1.885 5.615 -4.212 1.00 98.00 83 TYR A CA 1
ATOM 629 C C . TYR A 1 83 ? 2.103 4.528 -3.165 1.00 98.00 83 TYR A C 1
ATOM 631 O O . TYR A 1 83 ? 1.470 4.575 -2.114 1.00 98.00 83 TYR A O 1
ATOM 639 N N . VAL A 1 84 ? 3.015 3.578 -3.396 1.00 98.19 84 VAL A N 1
ATOM 640 C CA . VAL A 1 84 ? 3.321 2.522 -2.416 1.00 98.19 84 VAL A CA 1
ATOM 641 C C . VAL A 1 84 ? 3.834 3.115 -1.105 1.00 98.19 84 VAL A C 1
ATOM 643 O O . VAL A 1 84 ? 3.389 2.713 -0.029 1.00 98.19 84 VAL A O 1
ATOM 646 N N . GLN A 1 85 ? 4.742 4.090 -1.168 1.00 98.25 85 GLN A N 1
ATOM 647 C CA . GLN A 1 85 ? 5.268 4.751 0.028 1.00 98.25 85 GLN A CA 1
ATOM 648 C C . GLN A 1 85 ? 4.187 5.546 0.765 1.00 98.25 85 GLN A C 1
ATOM 650 O O . GLN A 1 85 ? 4.098 5.464 1.989 1.00 98.25 85 GLN A O 1
ATOM 655 N N . ALA A 1 86 ? 3.326 6.259 0.039 1.00 97.88 86 ALA A N 1
ATOM 656 C CA . ALA A 1 86 ? 2.247 7.031 0.639 1.00 97.88 86 ALA A CA 1
ATOM 657 C C . ALA A 1 86 ? 1.155 6.132 1.260 1.00 97.88 86 ALA A C 1
ATOM 659 O O . ALA A 1 86 ? 0.706 6.395 2.374 1.00 97.88 86 ALA A O 1
ATOM 660 N N . MET A 1 87 ? 0.790 5.022 0.605 1.00 97.88 87 MET A N 1
ATOM 661 C CA . MET A 1 87 ? -0.090 3.986 1.171 1.00 97.88 87 MET A CA 1
ATOM 662 C C . MET A 1 87 ? 0.501 3.380 2.444 1.00 97.88 87 MET A C 1
ATOM 664 O O . MET A 1 87 ? -0.214 3.205 3.429 1.00 97.88 87 MET A O 1
ATOM 668 N N . ARG A 1 88 ? 1.813 3.113 2.458 1.00 97.94 88 ARG A N 1
ATOM 669 C CA . ARG A 1 88 ? 2.512 2.618 3.648 1.00 97.94 88 ARG A CA 1
ATOM 670 C C . ARG A 1 88 ? 2.470 3.625 4.790 1.00 97.94 88 ARG A C 1
ATOM 672 O O . ARG A 1 88 ? 2.140 3.238 5.902 1.00 97.94 88 ARG A O 1
ATOM 679 N N . ALA A 1 89 ? 2.740 4.900 4.516 1.00 98.06 89 ALA A N 1
ATOM 680 C CA . ALA A 1 89 ? 2.680 5.950 5.528 1.00 98.06 89 ALA A CA 1
ATOM 681 C C . ALA A 1 89 ? 1.275 6.075 6.139 1.00 98.06 89 ALA A C 1
ATOM 683 O O . ALA A 1 89 ? 1.139 6.097 7.361 1.00 98.06 89 ALA A O 1
ATOM 684 N N . LEU A 1 90 ? 0.230 6.084 5.303 1.00 97.50 90 LEU A N 1
ATOM 685 C CA . LEU A 1 90 ? -1.155 6.148 5.769 1.00 97.50 90 LEU A CA 1
ATOM 686 C C . LEU A 1 90 ? -1.531 4.924 6.617 1.00 97.50 90 LEU A C 1
ATOM 688 O O . LEU A 1 90 ? -2.115 5.083 7.689 1.00 97.50 90 LEU A O 1
ATOM 692 N N . ALA A 1 91 ? -1.189 3.717 6.158 1.00 97.00 91 ALA A N 1
ATOM 693 C CA . ALA A 1 91 ? -1.478 2.487 6.886 1.00 97.00 91 ALA A CA 1
ATOM 694 C C . ALA A 1 91 ? -0.746 2.455 8.235 1.00 97.00 91 ALA A C 1
ATOM 696 O O . ALA A 1 91 ? -1.382 2.274 9.268 1.00 97.00 91 ALA A O 1
ATOM 697 N N . SER A 1 92 ? 0.562 2.728 8.254 1.00 97.62 92 SER A N 1
ATOM 698 C CA . SER A 1 92 ? 1.348 2.765 9.492 1.00 97.62 92 SER A CA 1
ATOM 699 C C . SER A 1 92 ? 0.836 3.816 10.478 1.00 97.62 92 SER A C 1
ATOM 701 O O . SER A 1 92 ? 0.742 3.530 11.668 1.00 97.62 92 SER A O 1
ATOM 703 N N . TYR A 1 93 ? 0.452 5.004 10.003 1.00 98.00 93 TYR A N 1
ATOM 704 C CA . TYR A 1 93 ? -0.119 6.037 10.868 1.00 98.00 93 TYR A CA 1
ATOM 705 C C . TYR A 1 93 ? -1.499 5.647 11.408 1.00 98.00 93 TYR A C 1
ATOM 707 O O . TYR A 1 93 ? -1.788 5.859 12.580 1.00 98.00 93 TYR A O 1
ATOM 715 N N . THR A 1 94 ? -2.335 5.015 10.583 1.00 97.06 94 THR A N 1
ATOM 716 C CA . THR A 1 94 ? -3.641 4.516 11.030 1.00 97.06 94 THR A CA 1
ATOM 717 C C . THR A 1 94 ? -3.473 3.429 12.091 1.00 97.06 94 THR A C 1
ATOM 719 O O . THR A 1 94 ? -4.172 3.469 13.098 1.00 97.06 94 THR A O 1
ATOM 722 N N . GLY A 1 95 ? -2.523 2.505 11.905 1.00 96.50 95 GLY A N 1
ATOM 723 C CA . GLY A 1 95 ? -2.169 1.498 12.909 1.00 96.50 95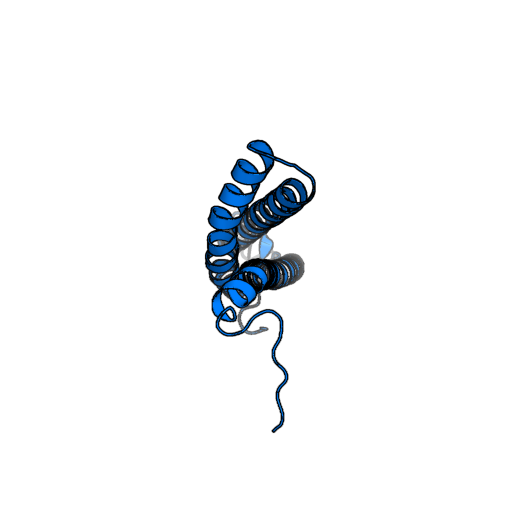 GLY A CA 1
ATOM 724 C C . GLY A 1 95 ? -1.706 2.131 14.222 1.00 96.50 95 GLY A C 1
ATOM 725 O O . GLY A 1 95 ? -2.216 1.782 15.279 1.00 96.50 95 GLY A O 1
ATOM 726 N N . TRP A 1 96 ? -0.850 3.154 14.152 1.00 97.69 96 TRP A N 1
ATOM 727 C CA . TRP A 1 96 ? -0.457 3.927 15.333 1.00 97.69 96 TRP A CA 1
ATOM 728 C C . TRP A 1 96 ? -1.662 4.550 16.050 1.00 97.69 96 TRP A C 1
ATOM 730 O O . TRP A 1 96 ? -1.775 4.454 17.268 1.00 97.69 96 TRP A O 1
ATOM 740 N N . CYS A 1 97 ? -2.600 5.163 15.320 1.00 96.62 97 CYS A N 1
ATOM 741 C CA . CYS A 1 97 ? -3.817 5.707 15.925 1.00 96.62 97 CYS A CA 1
ATOM 742 C C . CYS A 1 97 ? -4.670 4.626 16.605 1.00 96.62 97 CYS A C 1
ATOM 744 O O . CYS A 1 97 ? -5.258 4.908 17.647 1.00 96.62 97 CYS A O 1
ATOM 746 N N . MET A 1 98 ? -4.733 3.409 16.048 1.00 95.25 98 MET A N 1
ATOM 747 C CA . MET A 1 98 ? -5.429 2.280 16.679 1.00 95.25 98 MET A CA 1
ATOM 748 C C . MET A 1 98 ? -4.770 1.879 17.996 1.00 95.25 98 MET A C 1
ATOM 750 O O . MET A 1 98 ? -5.473 1.719 18.993 1.00 95.25 98 MET A O 1
ATOM 754 N N . ASP A 1 99 ? -3.441 1.775 18.015 1.00 96.62 99 ASP A N 1
ATOM 755 C CA . ASP A 1 99 ? -2.692 1.449 19.228 1.00 96.62 99 ASP A CA 1
ATOM 756 C C . ASP A 1 99 ? -2.890 2.533 20.295 1.00 96.62 99 ASP A C 1
ATOM 758 O O . ASP A 1 99 ? -3.219 2.226 21.440 1.00 96.62 99 ASP A O 1
ATOM 762 N N . MET A 1 100 ? -2.797 3.812 19.915 1.00 97.69 100 MET A N 1
ATOM 763 C CA . MET A 1 100 ? -3.040 4.929 20.832 1.00 97.69 100 MET A CA 1
ATOM 764 C C . MET A 1 100 ? -4.472 4.922 21.383 1.00 97.69 100 MET A C 1
ATOM 766 O O . MET A 1 100 ? -4.660 5.095 22.584 1.00 97.69 100 MET A O 1
ATOM 770 N N . ALA A 1 101 ? -5.482 4.659 20.548 1.00 95.56 101 ALA A N 1
ATOM 771 C CA . ALA A 1 101 ? -6.876 4.529 20.986 1.00 95.56 101 ALA A CA 1
ATOM 772 C C . ALA A 1 101 ? -7.106 3.327 21.923 1.00 95.56 101 ALA A C 1
ATOM 774 O O . ALA A 1 101 ? -8.089 3.301 22.666 1.00 95.56 101 ALA A O 1
ATOM 775 N N . HIS A 1 102 ? -6.222 2.327 21.884 1.00 94.25 102 HIS A N 1
ATOM 776 C CA . HIS A 1 102 ? -6.276 1.171 22.771 1.00 94.25 102 HIS A CA 1
ATOM 777 C C . HIS A 1 102 ? -5.621 1.436 24.134 1.00 94.25 102 HIS A C 1
ATOM 779 O O . HIS A 1 102 ? -6.145 0.974 25.145 1.00 94.25 102 HIS A O 1
ATOM 785 N N . ILE A 1 103 ? -4.497 2.163 24.168 1.00 97.31 103 ILE A N 1
ATOM 786 C CA . ILE A 1 103 ? -3.700 2.364 25.393 1.00 97.31 103 ILE A CA 1
ATOM 787 C C . ILE A 1 103 ? -4.040 3.641 26.174 1.00 97.31 103 ILE A C 1
ATOM 789 O O . ILE A 1 103 ? -3.654 3.754 27.335 1.00 97.31 103 ILE A O 1
ATOM 793 N N . THR A 1 104 ? -4.695 4.621 25.547 1.00 97.19 104 THR A N 1
ATOM 794 C CA . THR A 1 104 ? -5.053 5.900 26.188 1.00 97.19 104 THR A CA 1
ATOM 795 C C . THR A 1 104 ? -6.454 5.860 26.798 1.00 97.19 104 THR A C 1
ATOM 797 O O . THR A 1 104 ? -7.265 4.982 26.495 1.00 97.19 104 THR A O 1
ATOM 800 N N . GLU A 1 105 ? -6.760 6.836 27.656 1.00 96.50 105 GLU A N 1
ATOM 801 C CA . GLU A 1 105 ? -8.042 6.950 28.357 1.00 96.50 105 GLU A CA 1
ATOM 802 C C . GLU A 1 105 ? -8.620 8.373 28.262 1.00 96.50 105 GLU A C 1
ATOM 804 O O . GLU A 1 105 ? -7.934 9.326 27.888 1.00 96.50 105 GLU A O 1
ATOM 809 N N . GLY A 1 106 ? -9.905 8.517 28.600 1.00 96.31 106 GLY A N 1
ATOM 810 C CA . GLY A 1 106 ? -10.599 9.807 28.617 1.00 96.31 106 GLY A CA 1
ATOM 811 C C . GLY A 1 106 ? -10.617 10.515 27.258 1.00 96.31 106 GLY A C 1
ATOM 812 O O . GLY A 1 106 ? -10.760 9.888 26.212 1.00 96.31 106 GLY A O 1
ATOM 813 N N . GLU A 1 107 ? -10.453 11.836 27.284 1.00 96.31 107 GLU A N 1
ATOM 814 C CA . GLU A 1 107 ? -10.518 12.693 26.093 1.00 96.31 107 GLU A CA 1
ATOM 815 C C . GLU A 1 107 ? -9.436 12.357 25.051 1.00 96.31 107 GLU A C 1
ATOM 817 O O . GLU A 1 107 ? -9.658 12.479 23.844 1.00 96.31 107 GLU A O 1
ATOM 822 N N . GLU A 1 108 ? -8.267 11.887 25.497 1.00 95.81 108 GLU A N 1
ATOM 823 C CA . GLU A 1 108 ? -7.192 11.498 24.587 1.00 95.81 108 GLU A CA 1
ATOM 824 C C . GLU A 1 108 ? -7.584 10.264 23.766 1.00 95.81 108 GLU A C 1
ATOM 826 O O . GLU A 1 108 ? -7.409 10.246 22.543 1.00 95.81 108 GLU A O 1
ATOM 831 N N . ARG A 1 109 ? -8.199 9.272 24.417 1.00 96.56 109 ARG A N 1
ATOM 832 C CA . ARG A 1 109 ? -8.743 8.091 23.744 1.00 96.56 109 ARG A CA 1
ATOM 833 C C . ARG A 1 109 ? -9.781 8.468 22.700 1.00 96.56 109 ARG A C 1
ATOM 835 O O . ARG A 1 109 ? -9.714 7.969 21.579 1.00 96.56 109 ARG A O 1
ATOM 842 N N . ASP A 1 110 ? -10.712 9.349 23.053 1.00 96.19 110 ASP A N 1
ATOM 843 C CA . ASP A 1 110 ? -11.789 9.773 22.154 1.00 96.19 110 ASP A CA 1
ATOM 844 C C . ASP A 1 110 ? -11.230 10.479 20.912 1.00 96.19 110 ASP A C 1
ATOM 846 O O . ASP A 1 110 ? -11.673 10.229 19.787 1.00 96.19 110 ASP A O 1
ATOM 850 N N . ARG A 1 111 ? -10.180 11.291 21.086 1.00 97.25 111 ARG A N 1
ATOM 851 C CA . ARG A 1 111 ? -9.458 11.910 19.971 1.00 97.25 111 ARG A CA 1
ATOM 852 C C . ARG A 1 111 ? -8.825 10.864 19.051 1.00 97.25 111 ARG A C 1
ATOM 854 O O . ARG A 1 111 ? -8.992 10.954 17.833 1.00 97.25 111 ARG A O 1
ATOM 861 N N . TRP A 1 112 ? -8.087 9.897 19.597 1.00 97.50 112 TRP A N 1
ATOM 862 C CA . TRP A 1 112 ? -7.441 8.855 18.789 1.00 97.50 112 TRP A CA 1
ATOM 863 C C . TRP A 1 112 ? -8.465 7.960 18.088 1.00 97.50 112 TRP A C 1
ATOM 865 O O . TRP A 1 112 ? -8.323 7.684 16.897 1.00 97.50 112 TRP A O 1
ATOM 875 N N . GLN A 1 113 ? -9.536 7.584 18.785 1.00 95.50 113 GLN A N 1
ATOM 876 C CA . GLN A 1 113 ? -10.642 6.810 18.231 1.00 95.50 113 GLN A CA 1
ATOM 877 C C . GLN A 1 113 ? -11.321 7.546 17.066 1.00 95.50 113 GLN A C 1
ATOM 879 O O . GLN A 1 113 ? -11.574 6.939 16.024 1.00 95.50 113 GLN A O 1
ATOM 884 N N . GLY A 1 114 ? -11.533 8.861 17.180 1.00 95.44 114 GLY A N 1
ATOM 885 C CA . GLY A 1 114 ? -12.051 9.678 16.081 1.00 95.44 114 GLY A CA 1
ATOM 886 C C . GLY A 1 114 ? -11.146 9.664 14.842 1.00 95.44 114 GLY A C 1
ATOM 887 O O . GLY A 1 114 ? -11.633 9.579 13.713 1.00 95.44 114 GLY A O 1
ATOM 888 N N . LEU A 1 115 ? -9.819 9.672 15.028 1.00 96.62 115 LEU A N 1
ATOM 889 C CA . LEU A 1 115 ? -8.870 9.524 13.917 1.00 96.62 115 LEU A CA 1
ATOM 890 C C . LEU A 1 115 ? -8.929 8.126 13.289 1.00 96.62 115 LEU A C 1
ATOM 892 O O . LEU A 1 115 ? -8.868 8.010 12.067 1.00 96.62 115 LEU A O 1
ATOM 896 N N . VAL A 1 116 ? -9.085 7.066 14.086 1.00 95.44 116 VAL A N 1
ATOM 897 C CA . VAL A 1 116 ? -9.263 5.694 13.577 1.00 95.44 116 VAL A CA 1
ATOM 898 C C . VAL A 1 116 ? -10.521 5.594 12.714 1.00 95.44 116 VAL A C 1
ATOM 900 O O . VAL A 1 116 ? -10.478 5.050 11.607 1.00 95.44 116 VAL A O 1
ATOM 903 N N . GLU A 1 117 ? -11.637 6.147 13.179 1.00 93.75 117 GLU A N 1
ATOM 904 C CA . GLU A 1 117 ? -12.905 6.148 12.443 1.00 93.75 117 GLU A CA 1
ATOM 905 C C . GLU A 1 117 ? -12.824 6.952 11.143 1.00 93.75 117 GLU A C 1
ATOM 907 O O . GLU A 1 117 ? -13.423 6.560 10.140 1.00 93.75 117 GLU A O 1
ATOM 912 N N . LEU A 1 118 ? -12.022 8.019 11.124 1.00 95.50 118 LEU A N 1
ATOM 913 C CA . LEU A 1 118 ? -11.750 8.798 9.921 1.00 95.50 118 LEU A CA 1
ATOM 914 C C . LEU A 1 118 ? -10.823 8.064 8.942 1.00 95.50 118 LEU A C 1
ATOM 916 O O . LEU A 1 118 ? -11.098 8.025 7.742 1.00 95.50 118 LEU A O 1
ATOM 920 N N . PHE A 1 119 ? -9.715 7.490 9.415 1.00 96.62 119 PHE A N 1
ATOM 921 C CA . PHE A 1 119 ? -8.675 6.958 8.533 1.00 96.62 119 PHE A CA 1
ATOM 922 C C . PHE A 1 119 ? -8.916 5.528 8.070 1.00 96.62 119 PHE A C 1
ATOM 924 O O . PHE A 1 119 ? -8.519 5.193 6.958 1.00 96.62 119 PHE A O 1
ATOM 931 N N . THR A 1 120 ? -9.591 4.677 8.843 1.00 95.62 120 THR A N 1
ATOM 932 C CA . THR A 1 120 ? -9.906 3.303 8.408 1.00 95.62 120 THR A CA 1
ATOM 933 C C . THR A 1 120 ? -10.669 3.220 7.077 1.00 95.62 120 THR A C 1
ATOM 935 O O . THR A 1 120 ? -10.260 2.419 6.226 1.00 95.62 120 THR A O 1
ATOM 938 N N . PRO A 1 121 ? -11.718 4.027 6.800 1.00 95.44 121 PRO A N 1
ATOM 939 C CA . PRO A 1 121 ? -12.366 4.014 5.491 1.00 95.44 121 PRO A CA 1
ATOM 940 C C . PRO A 1 121 ? -11.462 4.575 4.387 1.00 95.44 121 PRO A C 1
ATOM 942 O O . PRO A 1 121 ? -11.503 4.057 3.270 1.00 95.44 121 PRO A O 1
ATOM 945 N N . VAL A 1 122 ? -10.619 5.572 4.685 1.00 96.75 122 VAL A N 1
ATOM 946 C CA . VAL A 1 122 ? -9.652 6.128 3.723 1.00 96.75 122 VAL A CA 1
ATOM 947 C C . VAL A 1 122 ? -8.599 5.081 3.367 1.00 96.75 122 VAL A C 1
ATOM 949 O O . VAL A 1 122 ? -8.400 4.819 2.186 1.00 96.75 122 VAL A O 1
ATOM 952 N N . CYS A 1 123 ? -8.003 4.412 4.357 1.00 96.44 123 CYS A N 1
ATOM 953 C CA . CYS A 1 123 ? -7.097 3.279 4.169 1.00 96.44 123 CYS A CA 1
ATOM 954 C C . CYS A 1 123 ? -7.723 2.223 3.263 1.00 96.44 123 CYS A C 1
ATOM 956 O O . CYS A 1 123 ? -7.139 1.855 2.247 1.00 96.44 123 CYS A O 1
ATOM 958 N N . LYS A 1 124 ? -8.940 1.765 3.584 1.00 96.50 124 LYS A N 1
ATOM 959 C CA . LYS A 1 124 ? -9.620 0.759 2.767 1.00 96.50 124 LYS A CA 1
ATOM 960 C C . LYS A 1 124 ? -9.806 1.257 1.340 1.00 96.50 124 LYS A C 1
ATOM 962 O O . LYS A 1 124 ? -9.397 0.582 0.398 1.00 96.50 124 LYS A O 1
ATOM 967 N N . ALA A 1 125 ? -10.482 2.389 1.156 1.00 96.75 125 ALA A N 1
ATOM 968 C CA . ALA A 1 125 ? -10.906 2.854 -0.161 1.00 96.75 125 ALA A CA 1
ATOM 969 C C . ALA A 1 125 ? -9.716 3.250 -1.041 1.00 96.75 125 ALA A C 1
ATOM 971 O O . ALA A 1 125 ? -9.642 2.848 -2.200 1.00 96.75 125 ALA A O 1
ATOM 972 N N . TRP A 1 126 ? -8.774 4.002 -0.478 1.00 96.19 126 TRP A N 1
ATOM 973 C CA . TRP A 1 126 ? -7.623 4.513 -1.201 1.00 96.19 126 TRP A CA 1
ATOM 974 C C . TRP A 1 126 ? -6.625 3.400 -1.510 1.00 96.19 126 TRP A C 1
ATOM 976 O O . TRP A 1 126 ? -6.289 3.218 -2.677 1.00 96.19 126 TRP A O 1
ATOM 986 N N . CYS A 1 127 ? -6.223 2.596 -0.519 1.00 97.31 127 CYS A N 1
ATOM 987 C CA . CYS A 1 127 ? -5.215 1.559 -0.744 1.00 97.31 127 CYS A CA 1
ATOM 988 C C . CYS A 1 127 ? -5.729 0.406 -1.612 1.00 97.31 127 CYS A C 1
ATOM 990 O O . CYS A 1 127 ? -4.954 -0.151 -2.380 1.00 97.31 127 CYS A O 1
ATOM 992 N N . SER A 1 128 ? -7.021 0.053 -1.557 1.00 96.19 128 SER A N 1
ATOM 993 C CA . SER A 1 128 ? -7.557 -0.977 -2.466 1.00 96.19 128 SER A CA 1
ATOM 994 C C . SER A 1 128 ? -7.644 -0.493 -3.917 1.00 96.19 128 SER A C 1
ATOM 996 O O . SER A 1 128 ? -7.282 -1.233 -4.827 1.00 96.19 128 SER A O 1
ATOM 998 N N . ASN A 1 129 ? -8.065 0.755 -4.146 1.00 96.81 129 ASN A N 1
ATOM 999 C CA . ASN A 1 129 ? -8.171 1.317 -5.495 1.00 96.81 129 ASN A CA 1
ATOM 1000 C C . ASN A 1 129 ? -6.787 1.587 -6.106 1.00 96.81 129 ASN A C 1
ATOM 1002 O O . ASN A 1 129 ? -6.471 1.112 -7.195 1.00 96.81 129 ASN A O 1
ATOM 1006 N N . TRP A 1 130 ? -5.923 2.296 -5.375 1.00 97.12 130 TRP A N 1
ATOM 1007 C CA . TRP A 1 130 ? -4.564 2.565 -5.842 1.00 97.12 130 TRP A CA 1
ATOM 1008 C C . TRP A 1 130 ? -3.687 1.328 -5.839 1.00 97.12 130 TRP A C 1
ATOM 1010 O O . TRP A 1 130 ? -2.782 1.250 -6.663 1.00 97.12 130 TRP A O 1
ATOM 1020 N N . GLY A 1 131 ? -3.972 0.352 -4.979 1.00 97.00 131 GLY A N 1
ATOM 1021 C CA . GLY A 1 131 ? -3.280 -0.923 -5.013 1.00 97.00 131 GLY A CA 1
ATOM 1022 C C . GLY A 1 131 ? -3.481 -1.630 -6.348 1.00 97.00 131 GLY A C 1
ATOM 1023 O O . GLY A 1 131 ? -2.504 -2.004 -6.990 1.00 97.00 131 GLY A O 1
ATOM 1024 N N . PHE A 1 132 ? -4.729 -1.695 -6.820 1.00 97.12 132 PHE A N 1
ATOM 1025 C CA . PHE A 1 132 ? -5.051 -2.220 -8.145 1.00 97.12 132 PHE A CA 1
ATOM 1026 C C . PHE A 1 132 ? -4.386 -1.412 -9.268 1.00 97.12 132 PHE A C 1
ATOM 1028 O O . PHE A 1 132 ? -3.697 -1.984 -10.108 1.00 97.12 132 PHE A O 1
ATOM 1035 N N . ARG A 1 133 ? -4.501 -0.077 -9.246 1.00 97.12 133 ARG A N 1
ATOM 1036 C CA . ARG A 1 133 ? -3.921 0.772 -10.300 1.00 97.12 133 ARG A CA 1
ATOM 1037 C C . ARG A 1 133 ? -2.393 0.690 -10.379 1.00 97.12 133 ARG A C 1
ATOM 1039 O O . ARG A 1 133 ? -1.830 0.700 -11.468 1.00 97.12 133 ARG A O 1
ATOM 1046 N N . VAL A 1 134 ? -1.705 0.595 -9.241 1.00 97.75 134 VAL A N 1
ATOM 1047 C CA . VAL A 1 134 ? -0.249 0.378 -9.218 1.00 97.75 134 VAL A CA 1
ATOM 1048 C C . VAL A 1 134 ? 0.101 -0.981 -9.820 1.00 97.75 134 VAL A C 1
ATOM 1050 O O . VAL A 1 134 ? 1.087 -1.072 -10.545 1.00 97.75 134 VAL A O 1
ATOM 1053 N N . SER A 1 135 ? -0.699 -2.017 -9.559 1.00 96.69 135 SER A N 1
ATOM 1054 C CA . SER A 1 135 ? -0.514 -3.329 -10.181 1.00 96.69 135 SER A CA 1
ATOM 1055 C C . SER A 1 135 ? -0.733 -3.303 -11.694 1.00 96.69 135 SER A C 1
ATOM 1057 O O . SER A 1 135 ? 0.046 -3.934 -12.399 1.00 96.69 135 SER A O 1
ATOM 1059 N N . GLU A 1 136 ? -1.709 -2.546 -12.204 1.00 96.56 136 GLU A N 1
ATOM 1060 C CA . GLU A 1 136 ? -1.883 -2.346 -13.652 1.00 96.56 136 GLU A CA 1
ATOM 1061 C C . GLU A 1 136 ? -0.645 -1.695 -14.280 1.00 96.56 136 GLU A C 1
ATOM 1063 O O . GLU A 1 136 ? -0.080 -2.229 -15.231 1.00 96.56 136 GLU A O 1
ATOM 1068 N N . TRP A 1 137 ? -0.146 -0.600 -13.698 1.00 96.81 137 TRP A N 1
ATOM 1069 C CA . TRP A 1 137 ? 1.073 0.058 -14.183 1.00 96.81 137 TRP A CA 1
ATOM 1070 C C . TRP A 1 137 ? 2.319 -0.819 -14.083 1.00 96.81 137 TRP A C 1
ATOM 1072 O O . TRP A 1 137 ? 3.231 -0.704 -14.898 1.00 96.81 137 TRP A O 1
ATOM 1082 N N . ALA A 1 138 ? 2.397 -1.665 -13.057 1.00 96.25 138 ALA A N 1
ATOM 1083 C CA . ALA A 1 138 ? 3.472 -2.636 -12.936 1.00 96.25 138 ALA A CA 1
ATOM 1084 C C . ALA A 1 138 ? 3.392 -3.671 -14.064 1.00 96.25 138 ALA A C 1
ATOM 1086 O O . ALA A 1 138 ? 4.422 -4.001 -14.641 1.00 96.25 138 ALA A O 1
ATOM 1087 N N . LEU A 1 139 ? 2.188 -4.131 -14.414 1.00 95.81 139 LEU A N 1
ATOM 1088 C CA . LEU A 1 139 ? 1.951 -5.091 -15.491 1.00 95.81 139 LEU A CA 1
ATOM 1089 C C . LEU A 1 139 ? 2.317 -4.509 -16.864 1.00 95.81 139 LEU A C 1
ATOM 1091 O O . LEU A 1 139 ? 2.991 -5.175 -17.643 1.00 95.81 139 LEU A O 1
ATOM 1095 N N . GLU A 1 140 ? 1.994 -3.239 -17.121 1.00 94.31 140 GLU A N 1
ATOM 1096 C CA . GLU A 1 140 ? 2.402 -2.527 -18.346 1.00 94.31 140 GLU A CA 1
ATOM 1097 C C . GLU A 1 140 ? 3.925 -2.531 -18.569 1.00 94.31 140 GLU A C 1
ATOM 1099 O O . GLU A 1 140 ? 4.382 -2.532 -19.710 1.00 94.31 140 GLU A O 1
ATOM 1104 N N . ILE A 1 141 ? 4.732 -2.576 -17.502 1.00 94.50 141 ILE A N 1
ATOM 1105 C CA . ILE A 1 141 ? 6.199 -2.638 -17.613 1.00 94.50 141 ILE A CA 1
ATOM 1106 C C . ILE A 1 141 ? 6.675 -4.002 -18.126 1.00 94.50 141 ILE A C 1
ATOM 1108 O O . ILE A 1 141 ? 7.700 -4.065 -18.808 1.00 94.50 141 ILE A O 1
ATOM 1112 N N . PHE A 1 142 ? 5.951 -5.081 -17.821 1.00 91.94 142 PHE A N 1
ATOM 1113 C CA . PHE A 1 142 ? 6.242 -6.415 -18.354 1.00 91.94 142 PHE A CA 1
ATOM 1114 C C . PHE A 1 142 ? 5.815 -6.565 -19.822 1.00 91.94 142 PHE A C 1
ATOM 1116 O O . PHE A 1 142 ? 6.366 -7.418 -20.524 1.00 91.94 142 PHE A O 1
ATOM 1123 N N . ASP A 1 143 ? 4.907 -5.707 -20.300 1.00 85.38 143 ASP A N 1
ATOM 1124 C CA . ASP A 1 143 ? 4.338 -5.751 -21.652 1.00 85.38 143 ASP A CA 1
ATOM 1125 C C . ASP A 1 143 ? 3.788 -7.165 -21.960 1.00 85.38 143 ASP A C 1
ATOM 1127 O O . ASP A 1 143 ? 3.146 -7.779 -21.107 1.00 85.38 143 ASP A O 1
ATOM 1131 N N . GLY A 1 144 ? 4.056 -7.736 -23.138 1.00 76.31 144 GLY A N 1
ATOM 1132 C CA . GLY A 1 144 ? 3.588 -9.074 -23.524 1.00 76.31 144 GLY A CA 1
ATOM 1133 C C . GLY A 1 144 ? 4.204 -10.267 -22.770 1.00 76.31 144 GLY A C 1
ATOM 1134 O O . GLY A 1 144 ? 3.972 -11.401 -23.183 1.00 76.31 144 GLY A O 1
ATOM 1135 N N . TYR A 1 145 ? 5.004 -10.042 -21.723 1.00 70.12 145 TYR A N 1
ATOM 1136 C CA . T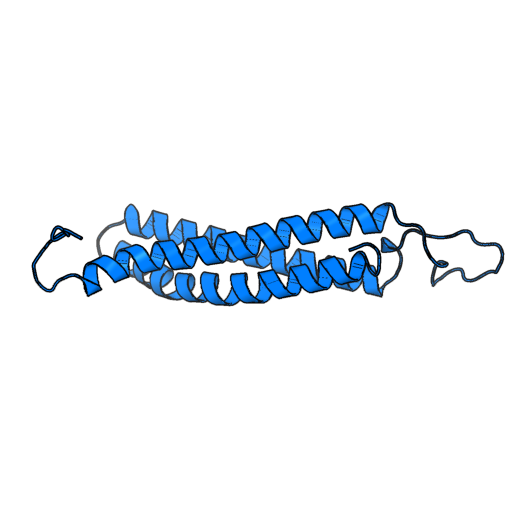YR A 1 145 ? 5.602 -11.097 -20.887 1.00 70.12 145 TYR A CA 1
ATOM 1137 C C . TYR A 1 145 ? 4.921 -11.262 -19.515 1.00 70.12 145 TYR A C 1
ATOM 1139 O O . TYR A 1 145 ? 5.419 -12.038 -18.697 1.00 70.12 145 TYR A O 1
ATOM 1147 N N . ALA A 1 146 ? 3.839 -10.516 -19.263 1.00 53.00 146 ALA A N 1
ATOM 1148 C CA . ALA A 1 146 ? 3.052 -10.569 -18.029 1.00 53.00 146 ALA A CA 1
ATOM 1149 C C . ALA A 1 146 ? 2.287 -11.888 -17.829 1.00 53.00 146 ALA A C 1
ATOM 1151 O O . ALA A 1 146 ? 1.772 -12.445 -18.827 1.00 53.00 146 ALA A O 1
#

pLDDT: mean 92.95, std 7.06, range [53.0, 98.25]

Sequence (146 aa):
CQGFLLGKERAGLLLMFQMMNAARYEVGVQGLGIASAAHQAALAYARERLQGRSMTNREPQTGQVAIIEHPDVRRSLLMQSAYVQAMRALASYTGWCMDMAHITEGEERDRWQGLVELFTPVCKAWCSNWGFRVSEWALEIFDGYA

Foldseek 3Di:
DDDDDDDDPPCVVVVVVVVVLVVLLVLLVVLLVLLVVLLVVLVVQQQPDFDDFAPVDNDPPGGTDRNCNDPVSVVLSVVSVVLSVVLVVLSVVLVVLVVQLVPDDDPSNVVSVVVSVVSSNVSNPSSNVVSVVSNVSSVVSCPPND

Radius of gyration: 22.3 Å; chains: 1; bounding box: 56×38×64 Å